Protein AF-A0A8S2YBA1-F1 (afdb_monomer_lite)

Structure (mmCIF, N/CA/C/O backbone):
data_AF-A0A8S2YBA1-F1
#
_entry.id   AF-A0A8S2YBA1-F1
#
loop_
_atom_site.group_PDB
_atom_site.id
_atom_site.type_symbol
_atom_site.label_atom_id
_atom_site.label_alt_id
_atom_site.label_comp_id
_atom_site.label_asym_id
_atom_site.label_entity_id
_atom_site.label_seq_id
_atom_site.pdbx_PDB_ins_code
_atom_site.Cartn_x
_atom_site.Cartn_y
_atom_site.Cartn_z
_atom_site.occupancy
_atom_site.B_iso_or_equiv
_atom_site.auth_seq_id
_atom_site.auth_comp_id
_atom_site.auth_asym_id
_atom_site.auth_atom_id
_atom_site.pdbx_PDB_model_num
ATOM 1 N N . MET A 1 1 ? 17.059 -15.662 -26.604 1.00 47.25 1 MET A N 1
ATOM 2 C CA . MET A 1 1 ? 16.230 -14.450 -26.458 1.00 47.25 1 MET A CA 1
ATOM 3 C C . MET A 1 1 ? 16.739 -13.750 -25.207 1.00 47.25 1 MET A C 1
ATOM 5 O O . MET A 1 1 ? 16.484 -14.258 -24.125 1.00 47.25 1 MET A O 1
ATOM 9 N N . ASN A 1 2 ? 17.578 -12.718 -25.347 1.00 62.72 2 ASN A N 1
ATOM 10 C CA . ASN A 1 2 ? 17.996 -11.903 -24.202 1.00 62.72 2 ASN A CA 1
ATOM 11 C C . ASN A 1 2 ? 16.866 -10.908 -23.948 1.00 62.72 2 ASN A C 1
ATOM 13 O O . ASN A 1 2 ? 16.559 -10.107 -24.828 1.00 62.72 2 ASN A O 1
ATOM 17 N N . LEU A 1 3 ? 16.196 -11.029 -22.803 1.00 68.00 3 LEU A N 1
ATOM 18 C CA . LEU A 1 3 ? 15.373 -9.937 -22.304 1.00 68.00 3 LEU A CA 1
ATOM 19 C C . LEU A 1 3 ? 16.338 -8.914 -21.712 1.00 68.00 3 LEU A C 1
ATOM 21 O O . LEU A 1 3 ? 16.945 -9.169 -20.672 1.00 68.00 3 LEU A O 1
ATOM 25 N N . ASP A 1 4 ? 16.490 -7.780 -22.384 1.00 71.88 4 ASP A N 1
ATOM 26 C CA . ASP A 1 4 ? 17.180 -6.632 -21.813 1.00 71.88 4 ASP A CA 1
ATOM 27 C C . ASP A 1 4 ? 16.256 -6.017 -20.75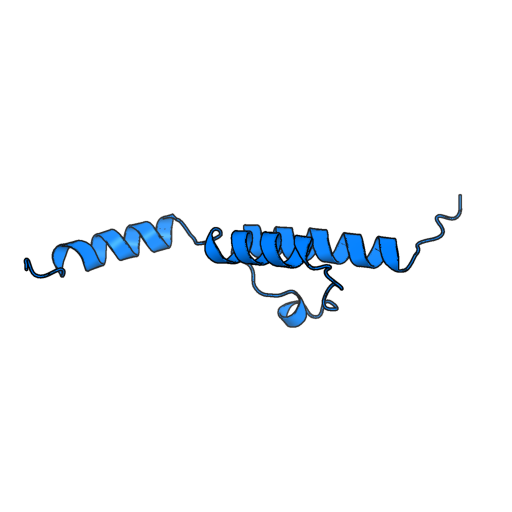7 1.00 71.88 4 ASP A C 1
ATOM 29 O O . ASP A 1 4 ? 15.331 -5.264 -21.065 1.00 71.88 4 ASP A O 1
ATOM 33 N N . TYR A 1 5 ? 16.458 -6.408 -19.499 1.00 74.62 5 TYR A N 1
ATOM 34 C CA . TYR A 1 5 ? 15.723 -5.842 -18.375 1.00 74.62 5 TYR A CA 1
ATOM 35 C C . TYR A 1 5 ? 16.213 -4.420 -18.126 1.00 74.62 5 TYR A C 1
ATOM 37 O O . TYR A 1 5 ? 17.357 -4.203 -17.720 1.00 74.62 5 TYR A O 1
ATOM 45 N N . THR A 1 6 ? 15.343 -3.444 -18.367 1.00 85.75 6 THR A N 1
ATOM 46 C CA . THR A 1 6 ? 15.651 -2.048 -18.069 1.00 85.75 6 THR A CA 1
ATOM 47 C C . THR A 1 6 ? 15.393 -1.745 -16.589 1.00 85.75 6 THR A C 1
ATOM 49 O O . THR A 1 6 ? 14.532 -2.375 -15.962 1.00 85.75 6 THR A O 1
ATOM 52 N N . PRO A 1 7 ? 16.089 -0.751 -16.010 1.00 83.94 7 PRO A N 1
ATOM 53 C CA . PRO A 1 7 ? 15.786 -0.260 -14.665 1.00 83.94 7 PRO A CA 1
ATOM 54 C C . PRO A 1 7 ? 14.314 0.145 -14.487 1.00 83.94 7 PRO A C 1
ATOM 56 O O . PRO A 1 7 ? 13.743 -0.062 -13.419 1.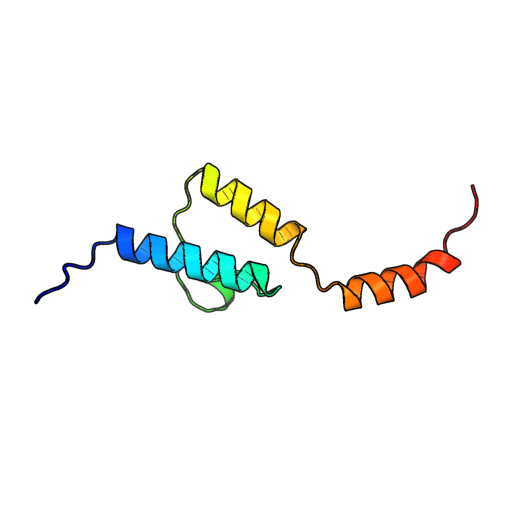00 83.94 7 PRO A O 1
ATOM 59 N N . ASP A 1 8 ? 13.672 0.642 -15.547 1.00 84.38 8 ASP A N 1
ATOM 60 C CA . ASP A 1 8 ? 12.256 1.020 -15.527 1.00 84.38 8 ASP A CA 1
ATOM 61 C C . ASP A 1 8 ? 11.329 -0.187 -15.344 1.00 84.38 8 ASP A C 1
ATOM 63 O O . ASP A 1 8 ? 10.364 -0.114 -14.583 1.00 84.38 8 ASP A O 1
ATOM 67 N N . MET A 1 9 ? 11.635 -1.321 -15.988 1.00 86.31 9 MET A N 1
ATOM 68 C CA . MET A 1 9 ? 10.875 -2.563 -15.801 1.00 86.31 9 MET A CA 1
ATOM 69 C C . MET A 1 9 ? 10.984 -3.067 -14.361 1.00 86.31 9 MET A C 1
ATOM 71 O O . MET A 1 9 ? 9.995 -3.514 -13.780 1.00 86.31 9 MET A O 1
ATOM 75 N N . PHE A 1 10 ? 12.177 -2.962 -13.770 1.00 87.19 10 PHE A N 1
ATOM 76 C CA . PHE A 1 10 ? 12.387 -3.318 -12.371 1.00 87.19 10 PHE A CA 1
ATOM 77 C C . PHE A 1 10 ? 11.582 -2.403 -11.438 1.00 87.19 10 PHE A C 1
ATOM 79 O O . PHE A 1 10 ? 10.886 -2.885 -10.545 1.00 87.19 10 PHE A O 1
ATOM 86 N N . ASN A 1 11 ? 11.595 -1.093 -11.693 1.00 87.31 11 ASN A N 1
ATOM 87 C CA . ASN A 1 11 ? 10.819 -0.130 -10.919 1.00 87.31 11 ASN A CA 1
ATOM 88 C C . ASN A 1 11 ? 9.304 -0.386 -11.008 1.00 87.31 11 ASN A C 1
ATOM 90 O O . ASN A 1 11 ? 8.611 -0.352 -9.992 1.00 87.31 11 ASN A O 1
ATOM 94 N N . GLN A 1 12 ? 8.785 -0.711 -12.196 1.00 86.25 12 GLN A N 1
ATOM 95 C CA . GLN A 1 12 ? 7.374 -1.078 -12.361 1.00 86.25 12 GLN A CA 1
ATOM 96 C C . GLN A 1 12 ? 7.006 -2.333 -11.566 1.00 86.25 12 GLN A C 1
ATOM 98 O O . GLN A 1 12 ? 5.955 -2.366 -10.926 1.00 86.25 12 GLN A O 1
ATOM 103 N N . ALA A 1 13 ? 7.875 -3.347 -11.556 1.00 88.12 13 ALA A N 1
ATOM 104 C CA . ALA A 1 13 ? 7.655 -4.545 -10.755 1.00 88.12 13 ALA A CA 1
ATOM 105 C C . ALA A 1 13 ? 7.592 -4.218 -9.254 1.00 88.12 13 ALA A C 1
ATOM 107 O O . ALA A 1 13 ? 6.685 -4.690 -8.570 1.00 88.12 13 ALA A O 1
ATOM 108 N N . LEU A 1 14 ? 8.487 -3.357 -8.753 1.00 87.12 14 LEU A N 1
ATOM 109 C CA . LEU A 1 14 ? 8.455 -2.901 -7.359 1.00 87.12 14 LEU A CA 1
ATOM 110 C C . LEU A 1 14 ? 7.152 -2.164 -7.019 1.00 87.12 14 LEU A C 1
ATOM 112 O O . LEU A 1 14 ? 6.575 -2.421 -5.965 1.00 87.12 14 LEU A O 1
ATOM 116 N N . ILE A 1 15 ? 6.645 -1.306 -7.914 1.00 86.56 15 ILE A N 1
ATOM 117 C CA . ILE A 1 15 ? 5.361 -0.607 -7.716 1.00 86.56 15 ILE A CA 1
ATOM 118 C C . ILE A 1 15 ? 4.203 -1.607 -7.607 1.00 86.56 15 ILE A C 1
ATOM 120 O O . ILE A 1 15 ? 3.355 -1.471 -6.723 1.00 86.56 15 ILE A O 1
ATOM 124 N N . ILE A 1 16 ? 4.166 -2.615 -8.485 1.00 86.44 16 ILE A N 1
ATOM 125 C CA . ILE A 1 16 ? 3.114 -3.642 -8.481 1.00 86.44 16 ILE A CA 1
ATOM 126 C C . ILE A 1 16 ? 3.161 -4.452 -7.183 1.00 86.44 16 ILE A C 1
ATOM 128 O O . ILE A 1 16 ? 2.124 -4.663 -6.554 1.00 86.44 16 ILE A O 1
ATOM 132 N N . ILE A 1 17 ? 4.357 -4.878 -6.769 1.00 86.62 17 ILE A N 1
ATOM 133 C CA . ILE A 1 17 ? 4.549 -5.637 -5.530 1.00 86.62 17 ILE A CA 1
ATOM 134 C C . ILE A 1 17 ? 4.122 -4.792 -4.327 1.00 86.62 17 ILE A C 1
ATOM 136 O O . ILE A 1 17 ? 3.357 -5.274 -3.496 1.00 86.62 17 ILE A O 1
ATOM 140 N N . GLU A 1 18 ? 4.540 -3.526 -4.253 1.00 84.44 18 GLU A N 1
ATOM 141 C CA . GLU A 1 18 ? 4.171 -2.640 -3.146 1.00 84.44 18 GLU A CA 1
ATOM 142 C C . GLU A 1 18 ? 2.664 -2.417 -3.061 1.00 84.44 18 GLU A C 1
ATOM 144 O O . GLU A 1 18 ? 2.085 -2.555 -1.986 1.00 84.44 18 GLU A O 1
ATOM 149 N N . ASN A 1 19 ? 2.012 -2.117 -4.188 1.00 83.06 19 ASN A N 1
ATOM 150 C CA . ASN A 1 19 ? 0.560 -1.949 -4.223 1.00 83.06 19 ASN A CA 1
ATOM 151 C C . ASN A 1 19 ? -0.144 -3.217 -3.739 1.00 83.06 19 ASN A C 1
ATOM 153 O O . ASN A 1 19 ? -1.103 -3.127 -2.977 1.00 83.06 19 ASN A O 1
ATOM 157 N N . LYS A 1 20 ? 0.357 -4.398 -4.125 1.00 83.81 20 LYS A N 1
ATOM 158 C CA . LYS A 1 20 ? -0.257 -5.657 -3.713 1.00 83.81 20 LYS A CA 1
ATOM 159 C C . LYS A 1 20 ? -0.070 -5.950 -2.231 1.00 83.81 20 LYS A C 1
ATOM 161 O O . LYS A 1 20 ? -0.989 -6.448 -1.588 1.00 83.81 20 LYS A O 1
ATOM 166 N N . VAL A 1 21 ? 1.105 -5.644 -1.687 1.00 81.88 21 VAL A N 1
ATOM 167 C CA . VAL A 1 21 ? 1.372 -5.766 -0.251 1.00 81.88 21 VAL A CA 1
ATOM 168 C C . VAL A 1 21 ? 0.464 -4.819 0.534 1.00 81.88 21 VAL A C 1
ATOM 170 O O . VAL A 1 21 ? -0.153 -5.261 1.498 1.00 81.88 21 VAL A O 1
ATOM 173 N N . LEU A 1 22 ? 0.310 -3.570 0.085 1.00 79.50 22 LEU A N 1
ATOM 174 C CA . LEU A 1 22 ? -0.594 -2.597 0.705 1.00 79.50 22 LEU A CA 1
ATOM 175 C C . LEU A 1 22 ? -2.063 -3.043 0.651 1.00 79.50 22 LEU A C 1
ATOM 177 O O . LEU A 1 22 ? -2.739 -2.968 1.670 1.00 79.50 22 LEU A O 1
ATOM 181 N N . GLU A 1 23 ? -2.536 -3.573 -0.484 1.00 78.19 23 GLU A N 1
ATOM 182 C CA . GLU A 1 23 ? -3.896 -4.134 -0.622 1.00 78.19 23 GLU A CA 1
ATOM 183 C C . GLU A 1 23 ? -4.202 -5.242 0.392 1.00 78.19 23 GLU A C 1
ATOM 185 O O . GLU A 1 23 ? -5.346 -5.423 0.800 1.00 78.19 23 GLU A O 1
ATOM 190 N N . MET A 1 24 ? -3.193 -6.017 0.788 1.00 75.44 24 MET A N 1
ATOM 191 C CA . MET A 1 24 ? -3.353 -7.109 1.751 1.00 75.44 24 MET A CA 1
ATOM 192 C C . MET A 1 24 ? -3.258 -6.638 3.212 1.00 75.44 24 MET A C 1
ATOM 194 O O . MET A 1 24 ? -3.176 -7.475 4.108 1.00 75.44 24 MET A O 1
ATOM 198 N N . GLY A 1 25 ? -3.205 -5.325 3.465 1.00 67.31 25 GLY A N 1
ATOM 199 C CA . GLY A 1 25 ? -2.919 -4.771 4.794 1.00 67.31 25 GLY A CA 1
ATOM 200 C C . GLY A 1 25 ? -1.465 -4.998 5.234 1.00 67.31 25 GLY A C 1
ATOM 201 O O . GLY A 1 25 ? -1.136 -4.940 6.419 1.00 67.31 25 GLY A O 1
ATOM 202 N N . GLY A 1 26 ? -0.582 -5.315 4.284 1.00 67.69 26 GLY A N 1
ATOM 203 C CA . GLY A 1 26 ? 0.838 -5.534 4.515 1.00 67.69 26 GLY A CA 1
ATOM 204 C C . GLY A 1 26 ? 1.597 -4.235 4.786 1.00 67.69 26 GLY A C 1
ATOM 205 O O . GLY A 1 26 ? 1.126 -3.126 4.540 1.00 67.69 26 GLY A O 1
ATOM 206 N N . LYS A 1 27 ? 2.811 -4.376 5.323 1.00 67.94 27 LYS A N 1
ATOM 207 C CA . LYS A 1 27 ? 3.684 -3.244 5.655 1.00 67.94 27 LYS A CA 1
ATOM 208 C C . LYS A 1 27 ? 4.473 -2.761 4.429 1.00 67.94 27 LYS A C 1
ATOM 210 O O . LYS A 1 27 ? 4.616 -3.490 3.457 1.00 67.94 27 LYS A O 1
ATOM 215 N N . GLU A 1 28 ? 5.024 -1.550 4.510 1.00 70.56 28 GLU A N 1
ATOM 216 C CA . GLU A 1 28 ? 5.901 -0.958 3.486 1.00 70.56 28 GLU A CA 1
ATOM 217 C C . GLU A 1 28 ? 7.041 -1.901 3.064 1.00 70.56 28 GLU A C 1
ATOM 219 O O . GLU A 1 28 ? 7.586 -2.634 3.897 1.00 70.56 28 GLU A O 1
ATOM 224 N N . LEU A 1 29 ? 7.430 -1.847 1.782 1.00 73.00 29 LEU A N 1
ATOM 225 C CA . LEU A 1 29 ? 8.456 -2.728 1.206 1.00 73.00 29 LEU A CA 1
ATOM 226 C C . LEU A 1 29 ? 9.823 -2.620 1.893 1.00 73.00 29 LEU A C 1
ATOM 228 O O . LEU A 1 29 ? 10.560 -3.602 1.927 1.00 73.00 29 LEU A O 1
ATOM 232 N N . GLU A 1 30 ? 10.131 -1.476 2.508 1.00 70.12 30 GLU A N 1
ATOM 233 C CA . GLU A 1 30 ? 11.349 -1.286 3.305 1.00 70.12 30 GLU A CA 1
ATOM 234 C C . GLU A 1 30 ? 11.451 -2.314 4.446 1.00 70.12 30 GLU A C 1
ATOM 236 O O . GLU A 1 30 ? 12.530 -2.817 4.751 1.00 70.12 30 GLU A O 1
ATOM 241 N N . LYS A 1 31 ? 10.312 -2.718 5.027 1.00 74.00 31 LYS A N 1
ATOM 242 C CA . LYS A 1 31 ? 10.264 -3.751 6.076 1.00 74.00 31 LYS A CA 1
ATOM 243 C C . LYS A 1 31 ? 10.386 -5.176 5.534 1.00 74.00 31 LYS A C 1
ATOM 245 O O . LYS A 1 31 ? 10.483 -6.108 6.326 1.00 74.00 31 LYS A O 1
ATOM 250 N N . LEU A 1 32 ? 10.357 -5.339 4.214 1.00 73.25 32 LEU A N 1
ATOM 251 C CA . LEU A 1 32 ? 10.578 -6.596 3.500 1.00 73.25 32 LEU A CA 1
ATOM 252 C C . LEU A 1 32 ? 11.975 -6.647 2.858 1.00 73.25 32 LEU A C 1
ATOM 254 O O . LEU A 1 32 ? 12.213 -7.499 2.009 1.00 73.25 32 LEU A O 1
ATOM 258 N N . GLU A 1 33 ? 12.875 -5.730 3.242 1.00 79.75 33 GLU A N 1
ATOM 259 C CA . GLU A 1 33 ? 14.232 -5.590 2.689 1.00 79.75 33 GLU A CA 1
ATOM 260 C C . GLU A 1 33 ? 14.252 -5.330 1.171 1.00 79.75 33 GLU A C 1
ATOM 262 O O . GLU A 1 33 ? 15.246 -5.582 0.487 1.00 79.75 33 GLU A O 1
ATOM 267 N N . LEU A 1 34 ? 13.149 -4.798 0.631 1.00 80.56 34 LEU A N 1
ATOM 268 C CA . LEU A 1 34 ? 13.017 -4.451 -0.778 1.00 80.56 34 LEU A CA 1
ATOM 269 C C . LEU A 1 34 ? 13.280 -2.954 -1.000 1.00 80.56 34 LEU A C 1
ATOM 271 O O . LEU A 1 34 ? 12.881 -2.123 -0.179 1.00 80.56 34 LEU A O 1
ATOM 275 N N . PRO A 1 35 ? 13.929 -2.584 -2.121 1.00 81.25 35 PRO A N 1
ATOM 276 C CA . PRO A 1 35 ? 14.167 -1.186 -2.451 1.00 81.25 35 PRO A CA 1
ATOM 277 C C . PRO A 1 35 ? 12.847 -0.443 -2.669 1.00 81.25 35 PRO A C 1
ATOM 279 O O . PRO A 1 35 ? 11.919 -0.960 -3.295 1.00 81.25 35 PRO A O 1
ATOM 282 N N . THR A 1 36 ? 12.784 0.795 -2.181 1.00 78.44 36 THR A N 1
ATOM 283 C CA . THR A 1 36 ? 11.604 1.647 -2.340 1.00 78.44 36 THR A CA 1
ATOM 284 C C . THR A 1 36 ? 11.386 1.981 -3.821 1.00 78.44 36 THR A C 1
ATOM 286 O O . THR A 1 36 ? 12.299 2.518 -4.460 1.00 78.44 36 THR A O 1
ATOM 289 N N . PRO A 1 37 ? 10.197 1.706 -4.385 1.00 82.81 37 PRO A N 1
ATOM 290 C CA . PRO A 1 37 ? 9.894 2.056 -5.765 1.00 82.81 37 PRO A CA 1
ATOM 291 C C . PRO A 1 37 ? 9.897 3.573 -5.982 1.00 82.81 37 PRO A C 1
ATOM 293 O O . PRO A 1 37 ? 9.371 4.352 -5.183 1.00 82.81 37 PRO A O 1
ATOM 296 N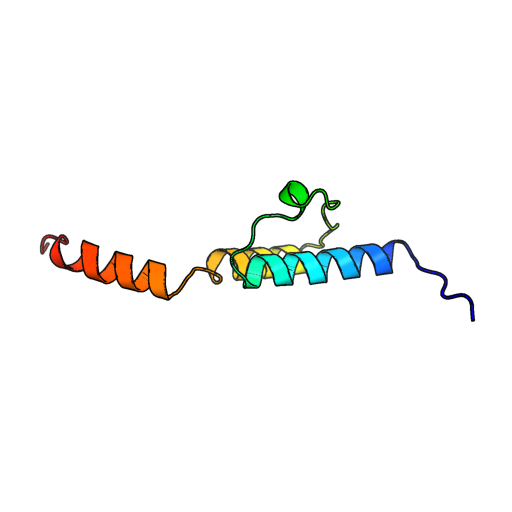 N . GLN A 1 38 ? 10.434 4.002 -7.121 1.00 83.69 38 GLN A N 1
ATOM 297 C CA . GLN A 1 38 ? 10.334 5.380 -7.584 1.00 83.69 38 GLN A CA 1
ATOM 298 C C . GLN A 1 38 ? 8.949 5.619 -8.182 1.00 83.69 38 GLN A C 1
ATOM 300 O O . GLN A 1 38 ? 8.648 5.201 -9.301 1.00 83.69 38 GLN A O 1
ATOM 305 N N . ARG A 1 39 ? 8.096 6.307 -7.421 1.00 78.94 39 ARG A N 1
ATOM 306 C CA . ARG A 1 39 ? 6.731 6.653 -7.827 1.00 78.94 39 ARG A CA 1
ATOM 307 C C . ARG A 1 39 ? 6.638 8.065 -8.391 1.00 78.94 39 ARG A C 1
ATOM 309 O O . ARG A 1 39 ? 7.168 9.014 -7.810 1.00 78.94 39 ARG A O 1
ATOM 316 N N . ASN A 1 40 ? 5.874 8.215 -9.470 1.00 81.50 40 ASN A N 1
ATOM 317 C CA . ASN A 1 40 ? 5.419 9.526 -9.930 1.00 81.50 40 ASN A CA 1
ATOM 318 C C . ASN A 1 40 ? 4.222 10.015 -9.084 1.00 81.50 40 ASN A C 1
ATOM 320 O O . ASN A 1 40 ? 3.690 9.296 -8.236 1.00 81.50 40 ASN A O 1
ATOM 324 N N . SER A 1 41 ? 3.780 11.254 -9.304 1.00 73.94 41 SER A N 1
ATOM 325 C CA . SER A 1 41 ? 2.693 11.867 -8.527 1.00 73.94 41 SER A CA 1
ATOM 326 C C . SER A 1 41 ? 1.366 11.091 -8.579 1.00 73.94 41 SER A C 1
ATOM 328 O O . SER A 1 41 ? 0.636 11.096 -7.590 1.00 73.94 41 SER A O 1
ATOM 330 N N . GLY A 1 42 ? 1.057 10.410 -9.689 1.00 75.88 42 GLY A N 1
ATOM 331 C CA . GLY A 1 42 ? -0.166 9.612 -9.839 1.00 75.88 42 GLY A CA 1
ATOM 332 C C . GLY A 1 42 ? -0.122 8.312 -9.035 1.00 75.88 42 GLY A C 1
ATOM 333 O O . GLY A 1 42 ? -1.062 7.996 -8.307 1.00 75.88 42 GLY A O 1
ATOM 334 N N . ASP A 1 43 ? 1.010 7.610 -9.076 1.00 73.44 43 ASP A N 1
ATOM 335 C CA . ASP A 1 43 ? 1.209 6.371 -8.313 1.00 73.44 43 ASP A CA 1
ATOM 336 C C . ASP A 1 43 ? 1.154 6.614 -6.800 1.00 73.44 43 ASP A C 1
ATOM 338 O O . ASP A 1 43 ? 0.658 5.779 -6.040 1.00 73.44 43 ASP A O 1
ATOM 342 N N . ARG A 1 44 ? 1.619 7.787 -6.351 1.00 73.50 44 ARG A N 1
ATOM 343 C CA . ARG A 1 44 ? 1.554 8.185 -4.938 1.00 73.50 44 ARG A CA 1
ATOM 344 C C . ARG A 1 44 ? 0.112 8.324 -4.452 1.00 73.50 44 ARG A C 1
ATOM 346 O O . ARG A 1 44 ? -0.197 7.808 -3.381 1.00 73.50 44 ARG A O 1
ATOM 353 N N . LEU A 1 45 ? -0.769 8.953 -5.235 1.00 75.75 45 LEU A N 1
ATOM 354 C CA . LEU A 1 45 ? -2.190 9.085 -4.886 1.00 75.75 45 LEU A CA 1
ATOM 355 C C . LEU A 1 45 ? -2.879 7.719 -4.789 1.00 75.75 45 LEU A C 1
ATOM 357 O O . LEU A 1 45 ? -3.579 7.463 -3.812 1.00 75.75 45 LEU A O 1
ATOM 361 N N . ASN A 1 46 ? -2.610 6.822 -5.741 1.00 78.38 46 ASN A N 1
ATOM 362 C CA . ASN A 1 46 ? -3.159 5.464 -5.719 1.00 78.38 46 ASN A CA 1
ATOM 363 C C . ASN A 1 46 ? -2.687 4.676 -4.492 1.00 78.38 46 ASN A C 1
ATOM 365 O O . ASN A 1 46 ? -3.493 4.040 -3.819 1.00 78.38 46 ASN A O 1
ATOM 369 N N . SER A 1 47 ? -1.398 4.760 -4.151 1.00 74.94 47 SER A N 1
ATOM 370 C CA . SER A 1 47 ? -0.859 4.076 -2.970 1.00 74.94 47 SER A CA 1
ATOM 371 C C . SER A 1 47 ? -1.434 4.598 -1.654 1.00 74.94 47 SER A C 1
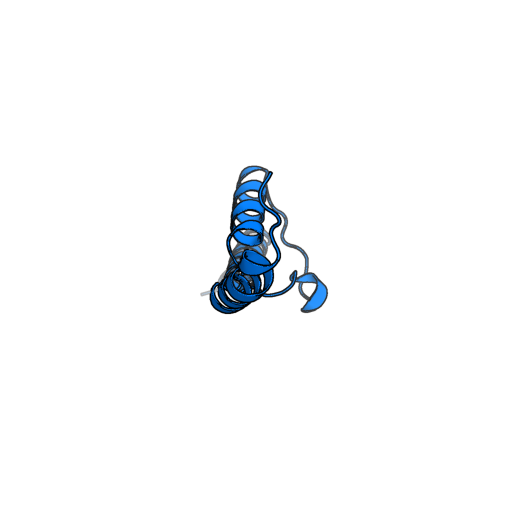ATOM 373 O O . SER A 1 47 ? -1.719 3.808 -0.757 1.00 74.94 47 SER A O 1
ATOM 375 N N . ALA A 1 48 ? -1.651 5.914 -1.549 1.00 76.38 48 ALA A N 1
ATOM 376 C CA . ALA A 1 48 ? -2.298 6.511 -0.390 1.00 76.38 48 ALA A CA 1
ATOM 377 C C . ALA A 1 48 ? -3.744 6.020 -0.279 1.00 76.38 48 ALA A C 1
ATOM 379 O O . ALA A 1 48 ? -4.145 5.561 0.783 1.00 76.38 48 ALA A O 1
ATOM 380 N N . MET A 1 49 ? -4.494 6.023 -1.385 1.00 81.44 49 MET A N 1
ATOM 381 C CA . MET A 1 49 ? -5.858 5.497 -1.401 1.00 81.44 49 MET A CA 1
ATOM 382 C C . MET A 1 49 ? -5.903 4.031 -0.956 1.00 81.44 49 MET A C 1
ATOM 384 O O . MET A 1 49 ? -6.719 3.685 -0.106 1.00 81.44 49 MET A O 1
ATOM 388 N N . LEU A 1 50 ? -5.006 3.182 -1.467 1.00 80.00 50 LEU A N 1
ATOM 389 C CA . LEU A 1 50 ? -4.906 1.784 -1.043 1.00 80.00 50 LEU A CA 1
ATOM 390 C C . LEU A 1 50 ? -4.600 1.673 0.450 1.00 80.00 50 LEU A C 1
ATOM 392 O O . LEU A 1 50 ? -5.313 0.963 1.145 1.00 80.00 50 LEU A O 1
ATOM 396 N N . ARG A 1 51 ? -3.613 2.406 0.972 1.00 78.38 51 ARG A N 1
ATOM 397 C CA . ARG A 1 51 ? -3.265 2.358 2.400 1.00 78.38 51 ARG A CA 1
ATOM 398 C C . ARG A 1 51 ? -4.435 2.750 3.305 1.00 78.38 51 ARG A C 1
ATOM 400 O O . ARG A 1 51 ? -4.661 2.090 4.310 1.00 78.38 51 ARG A O 1
ATOM 407 N N . GLU A 1 52 ? -5.168 3.802 2.950 1.00 79.94 52 GLU A N 1
ATOM 408 C CA . GLU A 1 52 ? -6.299 4.281 3.758 1.00 79.94 52 GLU A CA 1
ATOM 409 C C . GLU A 1 52 ? -7.552 3.392 3.619 1.00 79.94 52 GLU A C 1
ATOM 411 O O . GLU A 1 52 ? -8.422 3.419 4.484 1.00 79.94 52 GLU A O 1
ATOM 416 N N . THR A 1 53 ? -7.667 2.596 2.546 1.00 78.12 53 THR A N 1
ATOM 417 C CA . THR A 1 53 ? -8.841 1.731 2.288 1.00 78.12 53 THR A CA 1
ATOM 418 C C . THR A 1 53 ? -8.598 0.243 2.536 1.00 78.12 53 THR A C 1
ATOM 420 O O . THR A 1 53 ? -9.559 -0.514 2.645 1.00 78.12 53 THR A O 1
ATOM 423 N N . SER A 1 54 ? -7.341 -0.185 2.664 1.00 76.88 54 SER A N 1
ATOM 424 C CA . SER A 1 54 ? -6.950 -1.589 2.869 1.00 76.88 54 SER A CA 1
ATOM 425 C C . SER A 1 54 ? -6.815 -1.920 4.355 1.00 76.88 54 SER A C 1
ATOM 427 O O . SER A 1 54 ? -5.783 -2.410 4.811 1.00 76.88 54 SER A O 1
ATOM 429 N N . TYR A 1 55 ? -7.854 -1.611 5.127 1.00 75.38 55 TYR A N 1
ATOM 430 C CA . TYR A 1 55 ? -7.973 -2.025 6.523 1.00 75.38 55 TYR A CA 1
ATOM 431 C C . TYR A 1 55 ? -8.654 -3.396 6.625 1.00 75.38 55 TYR A C 1
ATOM 433 O O . TYR A 1 55 ? -9.446 -3.781 5.761 1.00 75.38 55 TYR A O 1
ATOM 441 N N . ASP A 1 56 ? -8.370 -4.140 7.697 1.00 81.69 56 ASP A N 1
ATOM 442 C CA . ASP A 1 56 ? -9.100 -5.374 7.980 1.00 81.69 56 ASP A CA 1
ATOM 443 C C . ASP A 1 56 ? -10.539 -5.022 8.375 1.00 81.69 56 ASP A C 1
ATOM 445 O O . ASP A 1 56 ? -10.811 -4.490 9.452 1.00 81.69 56 ASP A O 1
ATOM 449 N N . VAL A 1 57 ? -11.474 -5.322 7.473 1.00 83.12 57 VAL A N 1
ATOM 450 C CA . VAL A 1 57 ? -12.903 -5.054 7.665 1.00 83.12 57 VAL A CA 1
ATOM 451 C C . VAL A 1 57 ? -13.442 -5.753 8.915 1.00 83.12 57 VAL A C 1
ATOM 453 O O . VAL A 1 57 ? -14.305 -5.198 9.583 1.00 83.12 57 VAL A O 1
ATOM 456 N N . LYS A 1 58 ? -12.934 -6.941 9.267 1.00 86.31 58 LYS A N 1
ATOM 457 C CA . LYS A 1 58 ? -13.388 -7.678 10.456 1.00 86.31 58 LYS A CA 1
ATOM 458 C C . LYS A 1 58 ? -12.875 -7.044 11.738 1.00 86.31 58 LYS A C 1
ATOM 460 O O . LYS A 1 58 ? -13.608 -6.988 12.720 1.00 86.31 58 LYS A O 1
ATOM 465 N N . GLU A 1 59 ? -11.625 -6.587 11.735 1.00 87.25 59 GLU A N 1
ATOM 466 C CA . GLU A 1 59 ? -11.056 -5.864 12.873 1.00 87.25 59 GLU A CA 1
ATOM 467 C C . GLU A 1 59 ? -11.794 -4.538 13.088 1.00 87.25 59 GLU A C 1
ATOM 469 O O . GLU A 1 59 ? -12.165 -4.215 14.217 1.00 87.25 59 GLU A O 1
ATOM 474 N N . LEU A 1 60 ? -12.083 -3.814 12.002 1.00 86.44 60 LEU A N 1
ATOM 475 C CA . LEU A 1 60 ? -12.853 -2.577 12.059 1.00 86.44 60 LEU A CA 1
ATOM 476 C C . LEU A 1 60 ? -14.285 -2.813 12.560 1.00 86.44 60 LEU A C 1
ATOM 478 O O . LEU A 1 60 ? -14.754 -2.076 13.422 1.00 86.44 60 LEU A O 1
ATOM 482 N N . ASP A 1 61 ? -14.968 -3.846 12.067 1.00 90.44 61 ASP A N 1
ATOM 483 C CA . ASP A 1 61 ? -16.327 -4.203 12.497 1.00 90.44 61 ASP A CA 1
ATOM 484 C C . ASP A 1 61 ? -16.375 -4.584 13.987 1.00 90.44 61 ASP A C 1
ATOM 486 O O . ASP A 1 61 ? -17.238 -4.119 14.739 1.00 90.44 61 ASP A O 1
ATOM 490 N N . ALA A 1 62 ? -15.382 -5.352 14.451 1.00 92.69 62 ALA A N 1
ATOM 491 C CA . ALA A 1 62 ? -15.223 -5.677 15.865 1.00 92.69 62 ALA A CA 1
ATOM 492 C C . ALA A 1 62 ? -14.977 -4.420 16.715 1.00 92.69 62 ALA A C 1
ATOM 494 O O . ALA A 1 62 ? -15.555 -4.278 17.795 1.00 92.69 62 ALA A O 1
ATOM 495 N N . TYR A 1 63 ? -14.150 -3.494 16.221 1.00 91.06 63 TYR A N 1
ATOM 496 C CA . TYR A 1 63 ? -13.888 -2.222 16.886 1.00 91.06 63 TYR A CA 1
ATOM 497 C C . TYR A 1 63 ? -15.151 -1.360 16.982 1.00 91.06 63 TYR A C 1
ATOM 499 O O . TYR A 1 63 ? -15.447 -0.848 18.061 1.00 91.06 63 TYR A O 1
ATOM 507 N N . ILE A 1 64 ? -15.920 -1.223 15.898 1.00 91.62 64 ILE A N 1
ATOM 508 C CA . ILE A 1 64 ? -17.177 -0.460 15.897 1.00 91.62 64 ILE A CA 1
ATOM 509 C C . ILE A 1 64 ? -18.155 -1.077 16.893 1.00 91.62 64 ILE A C 1
ATOM 511 O O . ILE A 1 64 ? -18.598 -0.385 17.804 1.00 91.62 64 ILE A O 1
ATOM 515 N N . THR A 1 65 ? -18.403 -2.385 16.802 1.00 92.94 65 THR A N 1
ATOM 516 C CA . THR A 1 65 ? -19.337 -3.092 17.694 1.00 92.94 65 THR A CA 1
ATOM 517 C C . THR A 1 65 ? -18.972 -2.920 19.174 1.00 92.94 65 THR A C 1
ATOM 519 O O . THR A 1 65 ? -19.849 -2.808 20.029 1.00 92.94 65 THR A O 1
ATOM 522 N N . ALA A 1 66 ? -17.675 -2.890 19.498 1.00 94.00 66 ALA A N 1
ATOM 523 C CA . ALA A 1 66 ? -17.208 -2.711 20.870 1.00 94.00 66 ALA A CA 1
ATOM 524 C C . ALA A 1 66 ? -17.342 -1.265 21.382 1.00 94.00 66 ALA A C 1
ATOM 526 O O . ALA A 1 66 ? -17.562 -1.065 22.577 1.00 94.00 66 ALA A O 1
ATOM 527 N N . ASN A 1 67 ? -17.189 -0.266 20.508 1.00 91.94 67 ASN A N 1
ATOM 528 C CA . ASN A 1 67 ? -17.132 1.146 20.900 1.00 91.94 67 ASN A CA 1
ATOM 529 C C . ASN A 1 67 ? -18.449 1.900 20.680 1.00 91.94 67 ASN A C 1
ATOM 531 O O . ASN A 1 67 ? -18.695 2.888 21.366 1.00 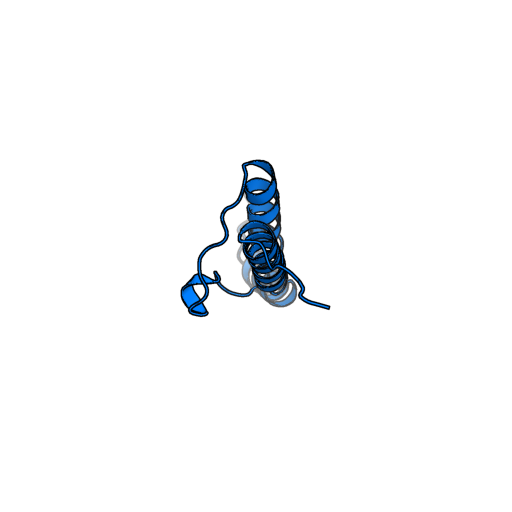91.94 67 ASN A O 1
ATOM 535 N N . GLU A 1 68 ? -19.315 1.439 19.778 1.00 91.56 68 GLU A N 1
ATOM 536 C CA . GLU A 1 68 ? -20.620 2.044 19.498 1.00 91.56 68 GLU A CA 1
ATOM 537 C C . GLU A 1 68 ? -21.502 2.163 20.759 1.00 91.56 68 GLU A C 1
ATOM 539 O O . GLU A 1 68 ? -22.037 3.245 20.994 1.00 91.56 68 GLU A O 1
ATOM 544 N N . PRO A 1 69 ? -21.583 1.160 21.662 1.00 90.31 69 PRO A N 1
ATOM 545 C CA . PRO A 1 69 ? -22.348 1.290 22.908 1.00 90.31 69 PRO A CA 1
ATOM 546 C C . PRO A 1 69 ? -21.732 2.254 23.934 1.00 90.31 69 PRO A C 1
ATOM 548 O O . PRO A 1 69 ? -22.391 2.608 24.910 1.00 90.31 69 PRO A O 1
ATOM 551 N N . LEU A 1 70 ? -20.459 2.630 23.759 1.00 90.50 70 LEU A N 1
ATOM 552 C CA . LEU A 1 70 ? -19.739 3.557 24.639 1.00 90.50 70 LEU A CA 1
ATOM 553 C C . LEU A 1 70 ? -19.912 5.017 24.207 1.00 90.50 70 LEU A C 1
ATOM 555 O O . LEU A 1 70 ? -19.490 5.920 24.933 1.00 90.50 70 LEU A O 1
ATOM 559 N N . LEU A 1 71 ? -20.518 5.258 23.040 1.00 88.88 71 LEU A N 1
ATOM 560 C CA . LEU A 1 71 ? -20.841 6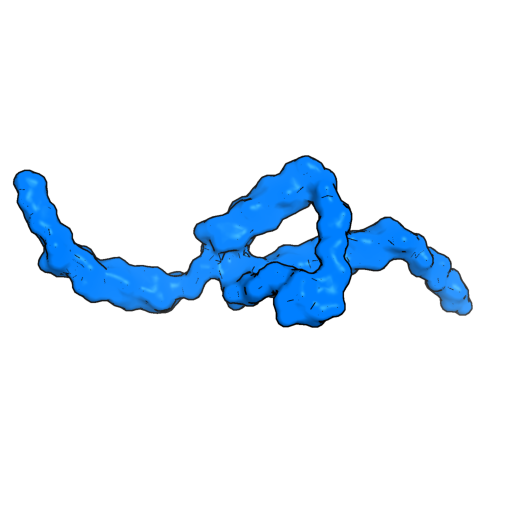.600 22.581 1.00 88.88 71 LEU A CA 1
ATOM 561 C C . LEU A 1 71 ? -21.955 7.172 23.462 1.00 88.88 71 LEU A C 1
ATOM 563 O O . LEU A 1 71 ? -23.059 6.635 23.546 1.00 88.88 71 LEU A O 1
ATOM 567 N N . VAL A 1 72 ? -21.642 8.266 24.151 1.00 80.88 72 VAL A N 1
ATOM 568 C CA . VAL A 1 72 ? -22.619 9.007 24.951 1.00 80.88 72 VAL A CA 1
ATOM 569 C C . VAL A 1 72 ? -23.514 9.792 23.986 1.00 80.88 72 VAL A C 1
ATOM 571 O O . VAL A 1 72 ? -22.978 10.386 23.050 1.00 80.88 72 VAL A O 1
ATOM 574 N N . PRO A 1 73 ? -24.845 9.811 24.170 1.00 73.88 73 PRO A N 1
ATOM 575 C CA . PRO A 1 73 ? -25.706 10.697 23.395 1.00 73.88 73 PRO A CA 1
ATOM 576 C C . PRO A 1 73 ? -25.346 12.160 23.685 1.00 73.88 73 PRO A C 1
ATOM 578 O O . PRO A 1 73 ? -25.122 12.496 24.851 1.00 73.88 73 PRO A O 1
ATOM 581 N N . ASP A 1 74 ? -25.306 12.988 22.638 1.00 66.94 74 ASP A N 1
ATOM 582 C CA . ASP A 1 74 ? -25.141 14.449 22.738 1.00 66.94 74 ASP A CA 1
ATOM 583 C C . ASP A 1 74 ? -26.251 15.117 23.573 1.00 66.94 74 ASP A C 1
ATOM 585 O O . ASP A 1 74 ? -27.435 14.710 23.449 1.00 66.94 74 ASP A O 1
#

Organism: NCBI:txid392030

pLDDT: mean 80.3, std 8.25, range [47.25, 94.0]

Radius of gyration: 18.26 Å; chains: 1; bounding box: 44×29×51 Å

Secondary structure (DSSP, 8-state):
------HHHHHHHHHHHHHHHHHTTPPPGGGGTPPPP---HHHHHHHHHHHHH---HHHHHHHHHHHGGGPPP-

Sequence (74 aa):
MNLDYTPDMFNQALIIIENKVLEMGGKELEKLELPTPQRNSGDRLNSAMLRETSYDVKELDAYITANEPLLVPD

Foldseek 3Di:
DDDPDDPVNVLVVLLVVQLVCLLQVHDGCVVVVDDHRDDDPVSVVSSVVSNVPNDDPVVVVVVCVVCVVVDDDD